Protein 2DPR (pdb70)

Sequence (32 aa):
GEYQMLNLRAEVKKNAGEYQMLNLRAEVKKNA

Secondary structure (DSSP, 8-state):
----------HHHHH-/----------HHHHT-

InterPro domains:
  IPR005918 Conantokin, conserved site [PF10550] (1-17)
  IPR005918 Conantokin, conserved site [PS60025] (1-14)

B-factor: mean 36.58, std 20.78, range [14.49, 124.2]

Structure (mmCIF, N/CA/C/O backbone):
data_2DPR
#
_entry.id   2DPR
#
_cell.length_a   89.013
_cell.length_b   89.013
_cell.length_c   89.013
_cell.angle_alpha   90.000
_cell.angle_beta   90.000
_cell.angle_gamma   90.000
#
_symmetry.space_group_name_H-M   'P 43 3 2'
#
loop_
_entity.id
_entity.type
_entity.pdbx_description
1 polymer Conantokin-T
2 non-polymer 'CALCIUM ION'
3 water water
#
loop_
_atom_site.group_PDB
_atom_site.id
_atom_site.type_symbol
_atom_site.label_atom_id
_atom_site.label_alt_id
_atom_site.label_comp_id
_atom_site.label_asym_id
_atom_site.label_entity_id
_atom_site.label_seq_id
_atom_site.pdbx_PDB_ins_code
_atom_site.Cartn_x
_atom_site.Cartn_y
_atom_site.Cartn_z
_atom_site.occupancy
_atom_site.B_iso_or_equiv
_atom_site.auth_seq_id
_atom_site.auth_comp_id
_atom_site.auth_asym_id
_atom_sit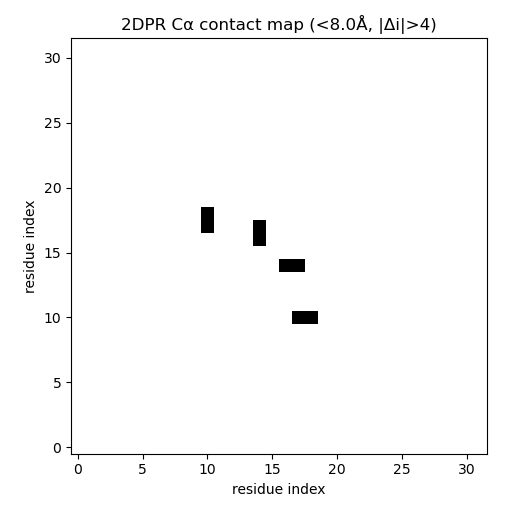e.auth_atom_id
_atom_site.pdbx_PDB_model_num
ATOM 1 N N . GLY A 1 1 ? -10.684 9.959 -17.178 1.00 56.13 1 GLY A N 1
ATOM 2 C CA . GLY A 1 1 ? -11.939 10.259 -16.455 1.00 61.97 1 GLY A CA 1
ATOM 3 C C . GLY A 1 1 ? -12.882 10.606 -17.641 1.00 63.94 1 GLY A C 1
ATOM 4 O O . GLY A 1 1 ? -13.987 10.037 -17.637 1.00 73.41 1 GLY A O 1
ATOM 5 N N . GLU A 1 2 ? -12.279 11.460 -18.436 1.00 53.54 2 GLU A N 1
ATOM 6 C CA . GLU A 1 2 ? -12.070 11.565 -19.839 1.00 48.08 2 GLU A CA 1
ATOM 7 C C . GLU A 1 2 ? -10.561 11.433 -20.086 1.00 37.22 2 GLU A C 1
ATOM 8 O O . GLU A 1 2 ? -10.166 10.685 -20.975 1.00 31.96 2 GLU A O 1
ATOM 38 N N . TYR A 1 5 ? -9.436 7.851 -19.725 1.00 32.91 5 TYR A N 1
ATOM 39 C CA . TYR A 1 5 ? -9.930 7.033 -20.823 1.00 32.41 5 TYR A CA 1
ATOM 40 C C . TYR A 1 5 ? -8.940 7.290 -21.967 1.00 27.91 5 TYR A C 1
ATOM 41 O O . TYR A 1 5 ? -8.504 6.316 -22.573 1.00 26.23 5 TYR A O 1
ATOM 50 N N . GLN A 1 6 ? -8.571 8.537 -22.276 1.00 27.20 6 GLN A N 1
ATOM 51 C CA . GLN A 1 6 ? -7.649 8.808 -23.413 1.00 23.63 6 GLN A CA 1
ATOM 52 C C . GLN A 1 6 ? -6.271 8.196 -23.157 1.00 23.74 6 GLN A C 1
ATOM 53 O O . GLN A 1 6 ? -5.660 7.660 -24.097 1.00 22.40 6 GLN A O 1
ATOM 71 N N . MET A 1 8 ? -5.683 5.479 -21.408 1.00 22.22 8 MET A N 1
ATOM 72 C CA . MET A 1 8 ? -5.885 4.047 -21.653 1.00 22.97 8 MET A CA 1
ATOM 73 C C . MET A 1 8 ? -5.829 3.768 -23.144 1.00 18.95 8 MET A C 1
ATOM 74 O O . MET A 1 8 ? -5.156 2.833 -23.548 1.00 21.17 8 MET A O 1
ATOM 79 N N . LEU A 1 9 ? -6.546 4.577 -23.917 1.00 21.06 9 LEU A N 1
ATOM 80 C CA . LEU A 1 9 ? -6.548 4.378 -25.372 1.00 20.68 9 LEU A CA 1
ATOM 81 C C . LEU A 1 9 ? -5.139 4.496 -25.911 1.00 17.84 9 LEU A C 1
ATOM 82 O O . LEU A 1 9 ? -4.762 3.745 -26.828 1.00 20.20 9 LEU A O 1
ATOM 99 N N . ASN A 1 11 ? -2.332 3.772 -24.352 1.00 19.38 11 ASN A N 1
ATOM 100 C CA . ASN A 1 11 ? -1.597 2.535 -24.081 1.00 20.77 11 ASN A CA 1
ATOM 101 C C . ASN A 1 11 ? -1.991 1.430 -25.057 1.00 17.75 11 ASN A C 1
ATOM 102 O O . ASN A 1 11 ? -1.177 0.654 -25.552 1.00 17.88 11 ASN A O 1
ATOM 107 N N . LEU A 1 12 ? -3.282 1.334 -25.361 1.00 19.15 12 LEU A N 1
ATOM 108 C CA . LEU A 1 12 ? -3.772 0.321 -26.300 1.00 17.04 12 LEU A CA 1
ATOM 109 C C . LEU A 1 12 ? -3.155 0.578 -27.678 1.00 17.65 12 LEU A C 1
ATOM 110 O O . LEU A 1 12 ? -2.780 -0.377 -28.354 1.00 18.66 12 LEU A O 1
ATOM 115 N N . ARG A 1 13 ? -3.056 1.851 -28.047 1.00 16.38 13 ARG A N 1
ATOM 116 C CA . ARG A 1 13 ? -2.465 2.217 -29.333 1.00 15.13 13 ARG A CA 1
ATOM 117 C C . ARG A 1 13 ? -0.987 1.836 -29.398 1.00 15.84 13 ARG A C 1
ATOM 118 O O . ARG A 1 13 ? -0.569 1.257 -30.409 1.00 17.25 13 ARG A O 1
ATOM 138 N N . ALA A 1 15 ? 0.581 -0.458 -27.797 1.00 19.37 15 ALA A N 1
ATOM 139 C CA . ALA A 1 15 ? 0.707 -1.914 -27.891 1.00 21.32 15 ALA A CA 1
ATOM 140 C C . ALA A 1 15 ? 0.348 -2.431 -29.282 1.00 19.85 15 ALA A C 1
ATOM 141 O O . ALA A 1 15 ? 0.977 -3.359 -29.784 1.00 21.62 15 ALA A O 1
ATOM 143 N N . GLU A 1 16 ? -0.639 -1.888 -29.974 1.00 20.04 16 GLU A N 1
ATOM 144 C CA . GLU A 1 16 ? -0.972 -2.303 -31.335 1.00 23.03 16 GLU A CA 1
ATOM 145 C C . GLU A 1 16 ? 0.115 -1.900 -32.329 1.00 23.29 16 GLU A C 1
ATOM 146 O O . GLU A 1 16 ? 0.433 -2.618 -33.292 1.00 24.16 16 GLU A O 1
ATOM 152 N N . VAL A 1 17 ? 0.748 -0.741 -32.137 1.00 21.85 17 VAL A N 1
ATOM 153 C CA . VAL A 1 17 ? 1.886 -0.331 -32.987 1.00 23.82 17 VAL A CA 1
ATOM 154 C C . VAL A 1 17 ? 2.981 -1.399 -32.937 1.00 24.71 17 VAL A C 1
ATOM 155 O O . VAL A 1 17 ? 3.550 -1.887 -33.906 1.00 29.06 17 VAL A O 1
ATOM 159 N N . LYS A 1 18 ? 3.310 -1.849 -31.722 1.00 25.18 18 LYS A N 1
ATOM 160 C CA . LYS A 1 18 ? 4.320 -2.877 -31.592 1.00 32.56 18 LYS A CA 1
A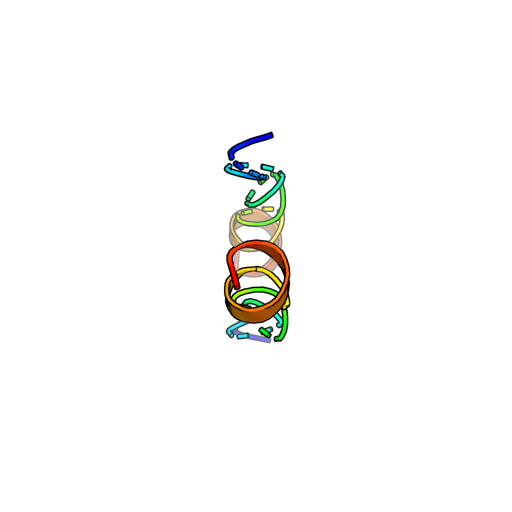TOM 161 C C . LYS A 1 18 ? 3.853 -4.157 -32.245 1.00 32.40 18 LYS A C 1
ATOM 162 O O . LYS A 1 18 ? 4.604 -4.849 -32.900 1.00 38.30 18 LYS A O 1
ATOM 168 N N . LYS A 1 19 ? 2.586 -4.508 -32.044 1.00 33.07 19 LYS A N 1
ATOM 169 C CA . LYS A 1 19 ? 2.146 -5.754 -32.664 1.00 33.89 19 LYS A CA 1
ATOM 170 C C . LYS A 1 19 ? 2.220 -5.679 -34.178 1.00 36.66 19 LYS A C 1
ATOM 171 O O . LYS A 1 19 ? 2.627 -6.593 -34.861 1.00 40.99 19 LYS A O 1
ATOM 177 N N . ASN A 1 20 ? 1.770 -4.531 -34.687 1.00 36.71 20 ASN A N 1
ATOM 178 C CA . ASN A 1 20 ? 1.778 -4.444 -36.135 1.00 40.28 20 ASN A CA 1
ATOM 179 C C . ASN A 1 20 ? 3.218 -4.389 -36.606 1.00 41.82 20 ASN A C 1
ATOM 180 O O . ASN A 1 20 ? 3.503 -4.629 -37.786 1.00 48.98 20 ASN A O 1
ATOM 185 N N . ALA A 1 21 ? 4.201 -4.089 -35.763 1.00 45.49 21 ALA A N 1
ATOM 186 C CA . ALA A 1 21 ? 5.555 -4.051 -36.318 1.00 47.13 21 ALA A CA 1
ATOM 187 C C . ALA A 1 21 ? 6.250 -5.404 -36.296 1.00 54.88 21 ALA A C 1
ATOM 188 O O . ALA A 1 21 ? 5.825 -6.422 -35.742 1.00 65.14 21 ALA A O 1
ATOM 190 N N . GLY B 1 1 ? -5.734 -9.144 -35.391 1.00 37.43 1 GLY B N 1
ATOM 191 C CA . GLY B 1 1 ? -5.052 -8.194 -36.262 1.00 32.38 1 GLY B CA 1
ATOM 192 C C . GLY B 1 1 ? -5.656 -6.808 -36.151 1.00 25.20 1 GLY B C 1
ATOM 193 O O . GLY B 1 1 ? -6.345 -6.417 -35.216 1.00 23.92 1 GLY B O 1
ATOM 194 N N . GLU B 1 2 ? -5.380 -5.995 -37.167 1.00 23.97 2 GLU B N 1
ATOM 195 C CA . GLU B 1 2 ? -5.830 -4.608 -37.108 1.00 21.84 2 GLU B CA 1
ATOM 196 C C . GLU B 1 2 ? -7.341 -4.496 -37.058 1.00 20.70 2 GLU B C 1
ATOM 197 O O . GLU B 1 2 ? -7.819 -3.618 -36.307 1.00 20.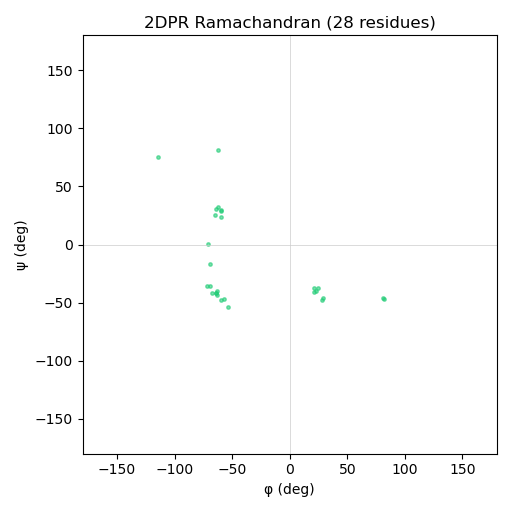73 2 GLU B O 1
ATOM 227 N N . TYR B 1 5 ? -8.433 -5.062 -33.582 1.00 18.72 5 TYR B N 1
ATOM 228 C CA . TYR B 1 5 ? -8.122 -3.861 -32.787 1.00 17.59 5 TYR B CA 1
ATOM 229 C C . TYR B 1 5 ? -9.180 -2.793 -32.991 1.00 15.32 5 TYR B C 1
ATOM 230 O O . TYR B 1 5 ? -9.677 -2.199 -32.021 1.00 15.83 5 TYR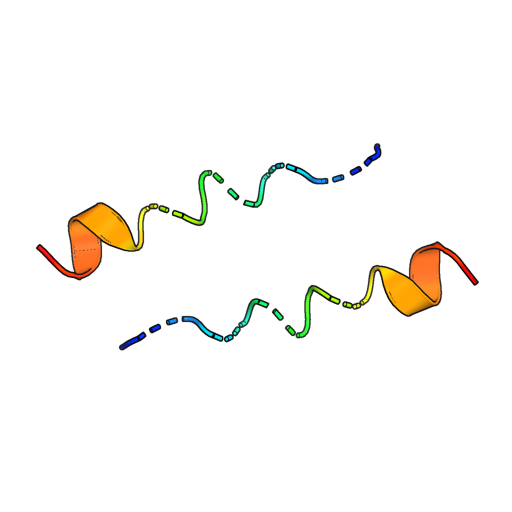 B O 1
ATOM 239 N N . GLN B 1 6 ? -9.582 -2.518 -34.227 1.00 16.65 6 GLN B N 1
ATOM 240 C CA . GLN B 1 6 ? -10.618 -1.535 -34.501 1.00 16.51 6 GLN B CA 1
ATOM 241 C C . GLN B 1 6 ? -11.934 -1.968 -33.862 1.00 15.78 6 GLN B C 1
ATOM 242 O O . GLN B 1 6 ? -12.697 -1.099 -33.373 1.00 16.80 6 GLN B O 1
ATOM 260 N N . MET B 1 8 ? -12.323 -3.638 -31.121 1.00 16.30 8 MET B N 1
ATOM 261 C CA . MET B 1 8 ? -12.170 -3.368 -29.700 1.00 16.69 8 MET B CA 1
ATOM 262 C C . MET B 1 8 ? -12.421 -1.883 -29.441 1.00 16.15 8 MET B C 1
ATOM 263 O O . MET B 1 8 ? -13.148 -1.522 -28.515 1.00 16.52 8 MET B O 1
ATOM 268 N N . LEU B 1 9 ? -11.815 -1.065 -30.290 1.00 15.57 9 LEU B N 1
ATOM 269 C CA . LEU B 1 9 ? -12.026 0.390 -30.143 1.00 16.59 9 LEU B CA 1
ATOM 270 C C . LEU B 1 9 ? -13.510 0.748 -30.280 1.00 15.65 9 LEU B C 1
ATOM 271 O O . LEU B 1 9 ? -13.987 1.637 -29.543 1.00 17.13 9 LEU B O 1
ATOM 288 N N . ASN B 1 11 ? -16.086 -1.273 -29.499 1.00 15.66 11 ASN B N 1
ATOM 289 C CA . ASN B 1 11 ? -16.749 -1.667 -28.266 1.00 16.62 11 ASN B CA 1
ATOM 290 C C . ASN B 1 11 ? -16.537 -0.642 -27.160 1.00 16.47 11 ASN B C 1
ATOM 291 O O . ASN B 1 11 ? -17.451 -0.325 -26.384 1.00 17.07 11 ASN B O 1
ATOM 296 N N . LEU B 1 12 ? -15.318 -0.099 -27.067 1.00 16.45 12 LEU B N 1
ATOM 297 C CA . LEU B 1 12 ? -14.989 0.889 -26.057 1.00 17.44 12 LEU B CA 1
ATOM 298 C C . LEU B 1 12 ? -15.739 2.192 -26.301 1.00 17.06 12 LEU B C 1
ATOM 299 O O . LEU B 1 12 ? -16.253 2.826 -25.362 1.00 18.35 12 LEU B O 1
ATOM 304 N N . ARG B 1 13 ? -15.800 2.569 -27.594 1.00 16.32 13 ARG B N 1
ATO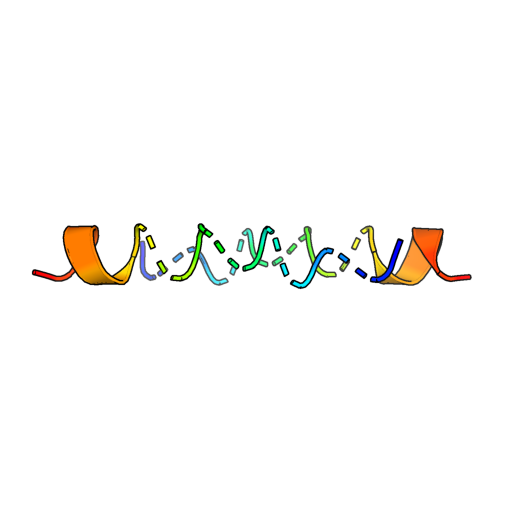M 305 C CA . ARG B 1 13 ? -16.503 3.790 -27.994 1.00 17.98 13 ARG B CA 1
ATOM 306 C C . ARG B 1 13 ? -17.975 3.682 -27.576 1.00 18.24 13 ARG B C 1
ATOM 307 O O . ARG B 1 13 ? -18.583 4.607 -27.019 1.00 19.11 13 ARG B O 1
ATOM 327 N N . ALA B 1 15 ? -19.208 1.817 -25.201 1.00 19.28 15 ALA B N 1
ATOM 328 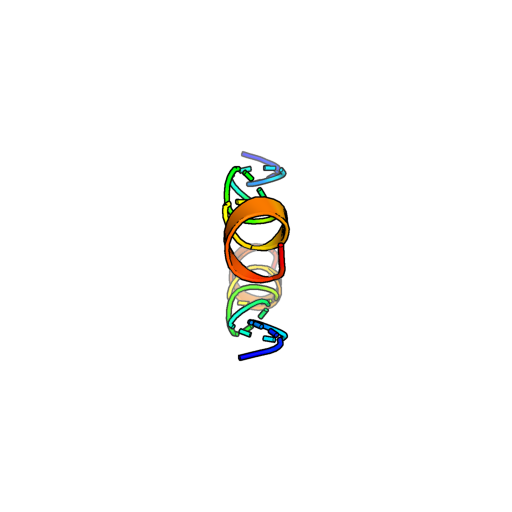C CA . ALA B 1 15 ? -19.303 1.887 -23.730 1.00 22.62 15 ALA B CA 1
ATOM 329 C C . ALA B 1 15 ? -19.249 3.314 -23.191 1.00 23.65 15 ALA B C 1
ATOM 330 O O . ALA B 1 15 ? -19.907 3.702 -22.230 1.00 24.40 15 ALA B O 1
ATOM 332 N N . GLU B 1 16 ? -18.416 4.121 -23.852 1.00 22.83 16 GLU B N 1
ATOM 333 C CA . GLU B 1 16 ? -18.213 5.512 -23.448 1.00 25.37 16 GLU B CA 1
ATOM 334 C C . GLU B 1 16 ? -19.430 6.363 -23.770 1.00 29.26 16 GLU B C 1
ATOM 335 O O . GLU B 1 16 ? -19.808 7.270 -23.042 1.00 28.99 16 GLU B O 1
ATOM 341 N N . VAL B 1 17 ? -20.058 6.027 -24.892 1.00 25.42 17 VAL B N 1
ATOM 342 C CA . VAL B 1 17 ? -21.292 6.704 -25.245 1.00 30.39 17 VAL B CA 1
ATOM 343 C C . VAL B 1 17 ? -22.318 6.470 -24.148 1.00 32.08 17 VAL B C 1
ATOM 344 O O . VAL B 1 17 ? -22.977 7.402 -23.688 1.00 35.25 17 VAL B O 1
ATOM 348 N N . LYS B 1 18 ? -22.457 5.210 -23.739 1.00 33.16 18 LYS B N 1
ATOM 349 C CA . LYS B 1 18 ? -23.391 4.897 -22.676 1.00 36.90 18 LYS B CA 1
ATOM 350 C C . LYS B 1 18 ? -22.957 5.564 -21.365 1.00 35.16 18 LYS B C 1
ATOM 351 O O . LYS B 1 18 ? -23.821 6.070 -20.661 1.00 41.09 18 LYS B O 1
ATOM 357 N N . LYS B 1 19 ? -21.676 5.560 -21.030 1.00 34.88 19 LYS B N 1
ATOM 358 C CA . LYS B 1 19 ? -21.211 6.243 -19.826 1.00 39.94 19 LYS B CA 1
ATOM 359 C C . LYS B 1 19 ? -21.698 7.695 -19.864 1.00 41.84 19 LYS B C 1
ATOM 360 O O 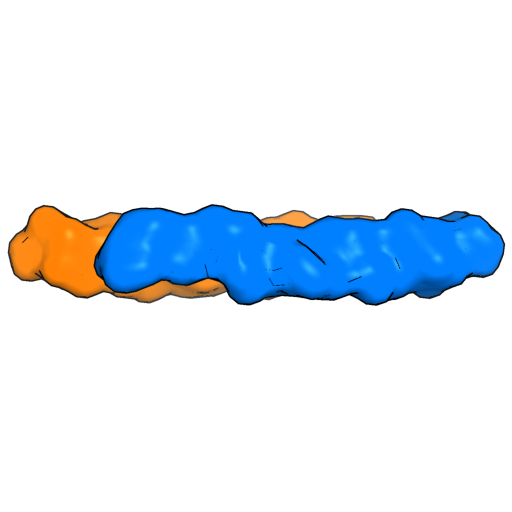. LYS B 1 19 ? -22.343 8.173 -18.934 1.00 43.84 19 LYS B O 1
ATOM 366 N N . ASN B 1 20 ? -21.372 8.346 -20.982 1.00 43.17 20 ASN B N 1
ATOM 367 C CA . ASN B 1 20 ? -21.720 9.750 -21.160 1.00 45.67 20 ASN B CA 1
ATOM 368 C C . ASN B 1 20 ? -23.211 9.962 -21.363 1.00 49.21 20 ASN B C 1
ATOM 369 O O . ASN B 1 20 ? -23.709 11.093 -21.511 1.00 67.88 20 ASN B O 1
ATOM 374 N N . ALA B 1 21 ? -24.050 8.927 -21.350 1.00 51.52 21 ALA B N 1
ATOM 375 C CA . ALA B 1 21 ? -25.492 9.189 -21.462 1.00 52.35 21 ALA B CA 1
ATOM 376 C C . ALA B 1 21 ? -26.164 9.285 -20.099 1.00 56.81 21 ALA B C 1
ATOM 377 O O . ALA B 1 21 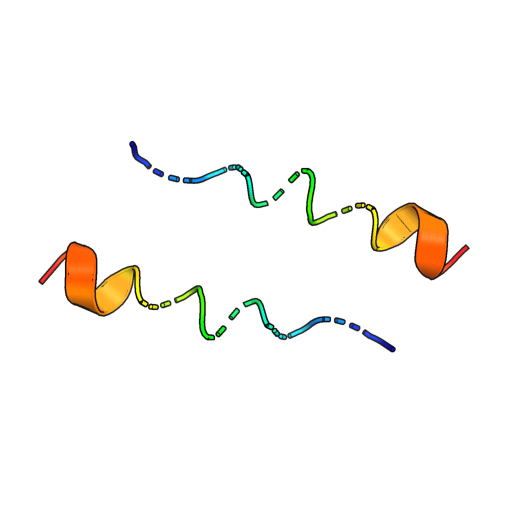? -25.815 8.568 -19.154 1.00 70.33 21 ALA B O 1
#

GO terms:
  GO:0005576 extracellular region (C, EXP)

Organism: Conus tulipa (NCBI:txid6495)

Foldseek 3Di:
DVCVCVVVVVVVVVVD/DPVVVCCVVCVVVVVD

Radius of gyration: 11.52 Å; Cα contacts (8 Å, |Δi|>4): 4; chains: 2; bounding box: 31×20×21 Å

Solvent-accessible surface area: 3668 Å² total